P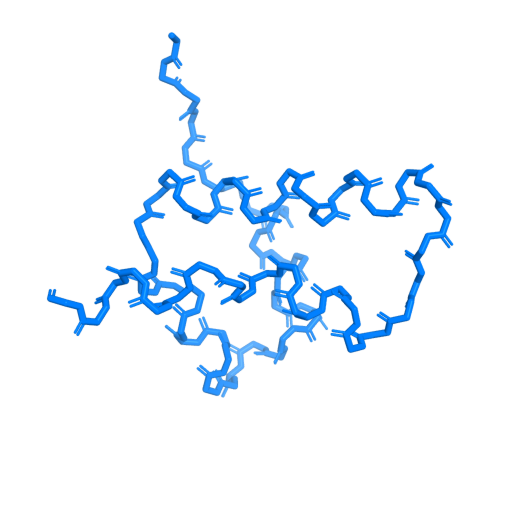rotein AF-A0A7C3FTW2-F1 (afdb_monomer)

Mean predicted aligned error: 4.35 Å

Foldseek 3Di:
DPDPFQDPVLLVVLCVLQPVPHPLNVLLVLDDSVQQVQLSVQLVVCVVVVDDDSVVSSCSSRVCSVVSVD

Sequence (70 aa):
MLRPGVSTEDLALAKSLLGENSPAMALFLRMSAADQQHAIAVLQSLRDRGEDHPALLQAALLHDVGKAMG

Radius of gyration: 11.41 Å; Cα contacts (8 Å, |Δi|>4): 60; chains: 1; bounding box: 27×31×28 Å

Secondary structure (DSSP, 8-state):
--PPS--HHHHHHHHHHH-TTSHHHHHHHHS-HHHHHHHHHHHHHHHHTT---HHHHHHHHHTTGGGGG-

Nearest PDB structures (foldseek):
  7lx8-assembly1_A  TM=4.044E-01  e=8.563E+00  Tequatrovirus T4
  8h2n-assembly4_D  TM=4.275E-01  e=9.097E+00  Oshimavirus P2345

Structure (mmCIF, N/CA/C/O backbone):
data_AF-A0A7C3FTW2-F1
#
_entry.id   AF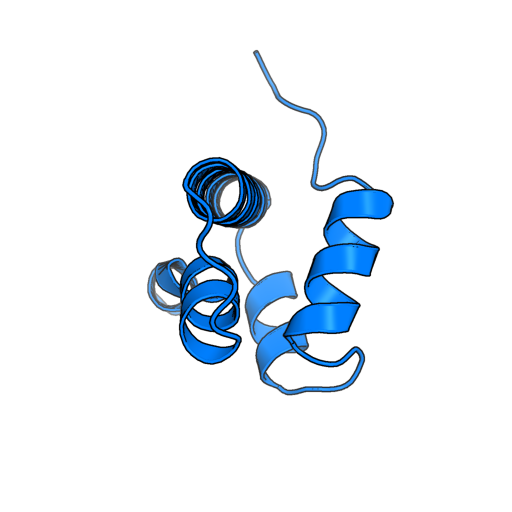-A0A7C3FTW2-F1
#
loop_
_atom_site.group_PDB
_atom_site.id
_atom_site.type_symbol
_atom_site.label_atom_id
_atom_site.label_alt_id
_atom_site.label_comp_id
_atom_site.label_asym_id
_atom_site.label_entity_id
_atom_site.label_seq_id
_atom_site.pdbx_PDB_ins_code
_atom_site.Cartn_x
_atom_site.Cartn_y
_atom_site.Cartn_z
_atom_site.occupancy
_atom_site.B_iso_or_equiv
_atom_site.auth_seq_id
_atom_site.auth_comp_id
_atom_site.auth_asym_id
_atom_site.auth_atom_id
_atom_site.pdbx_PDB_model_num
ATOM 1 N N . MET A 1 1 ? -13.907 16.226 -1.099 1.00 39.56 1 MET A N 1
ATOM 2 C CA . MET A 1 1 ? -13.329 16.115 0.258 1.00 39.56 1 MET A CA 1
ATOM 3 C C . MET A 1 1 ? -11.903 15.614 0.106 1.00 39.56 1 MET A C 1
ATOM 5 O O . MET A 1 1 ? -11.730 14.523 -0.419 1.00 39.56 1 MET A O 1
ATOM 9 N N . LEU A 1 2 ? -10.898 16.417 0.463 1.00 43.81 2 LEU A N 1
ATOM 10 C CA . LEU A 1 2 ? -9.502 15.967 0.503 1.00 43.81 2 LEU A CA 1
ATOM 11 C C . LEU A 1 2 ? -9.373 14.980 1.668 1.00 43.81 2 LEU A C 1
ATOM 13 O O . LEU A 1 2 ? -9.467 15.386 2.825 1.00 43.81 2 LEU A O 1
ATOM 17 N N . ARG A 1 3 ? -9.250 13.682 1.370 1.00 51.84 3 ARG A N 1
ATOM 18 C CA . ARG A 1 3 ? -8.906 12.687 2.391 1.00 51.84 3 ARG A CA 1
ATOM 19 C C . ARG A 1 3 ? -7.477 12.980 2.871 1.00 51.84 3 ARG A C 1
ATOM 21 O O . ARG A 1 3 ? -6.615 13.191 2.014 1.00 51.84 3 ARG A O 1
ATOM 28 N N . PRO A 1 4 ? -7.213 13.005 4.190 1.00 55.97 4 PRO A N 1
ATOM 29 C CA . PRO A 1 4 ? -5.847 13.094 4.702 1.00 55.97 4 PRO A CA 1
ATOM 30 C C . PRO A 1 4 ? -5.020 11.944 4.118 1.00 55.97 4 PRO A C 1
ATOM 32 O O . PRO A 1 4 ? -5.575 10.879 3.848 1.00 55.97 4 PRO A O 1
ATOM 35 N N . GLY A 1 5 ? -3.730 12.182 3.857 1.00 69.38 5 GLY A N 1
ATOM 36 C CA . GLY A 1 5 ? -2.810 11.182 3.297 1.00 69.38 5 GLY A CA 1
ATOM 37 C C . GLY A 1 5 ? -2.831 9.848 4.057 1.00 69.38 5 GLY A C 1
ATOM 38 O O . GLY A 1 5 ? -3.420 9.752 5.131 1.00 69.38 5 GLY A O 1
ATOM 39 N N . VAL A 1 6 ? -2.197 8.819 3.488 1.00 83.31 6 VAL A N 1
ATOM 40 C CA . VAL A 1 6 ? -2.083 7.479 4.098 1.00 83.31 6 VAL A CA 1
ATOM 41 C C . VAL A 1 6 ? -1.722 7.594 5.581 1.00 83.31 6 VAL A C 1
ATOM 43 O O . VAL A 1 6 ? -0.755 8.273 5.934 1.00 83.31 6 VAL A O 1
ATOM 46 N N . SER A 1 7 ? -2.525 6.972 6.448 1.00 90.06 7 SER A N 1
ATOM 47 C CA . SER A 1 7 ? -2.326 7.064 7.893 1.00 90.06 7 SER A CA 1
ATOM 48 C C . SER A 1 7 ? -1.085 6.282 8.341 1.00 90.06 7 SER A C 1
ATOM 50 O O . SER A 1 7 ? -0.536 5.457 7.609 1.00 90.06 7 SER A O 1
ATOM 52 N N . THR A 1 8 ? -0.636 6.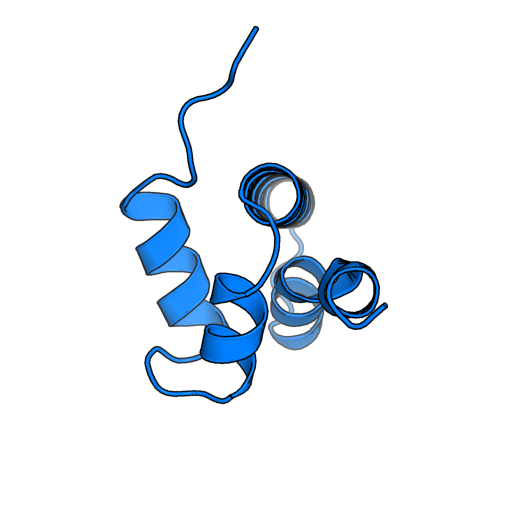504 9.576 1.00 90.50 8 THR A N 1
ATOM 53 C CA . THR A 1 8 ? 0.460 5.716 10.163 1.00 90.50 8 THR A CA 1
ATOM 54 C C . THR A 1 8 ? 0.113 4.231 10.280 1.00 90.50 8 THR A C 1
ATOM 56 O O . THR A 1 8 ? 0.998 3.390 10.134 1.00 90.50 8 THR A O 1
ATOM 59 N N . GLU A 1 9 ? -1.161 3.903 10.511 1.00 92.25 9 GLU A N 1
ATOM 60 C CA . GLU A 1 9 ? -1.657 2.522 10.579 1.00 92.25 9 GLU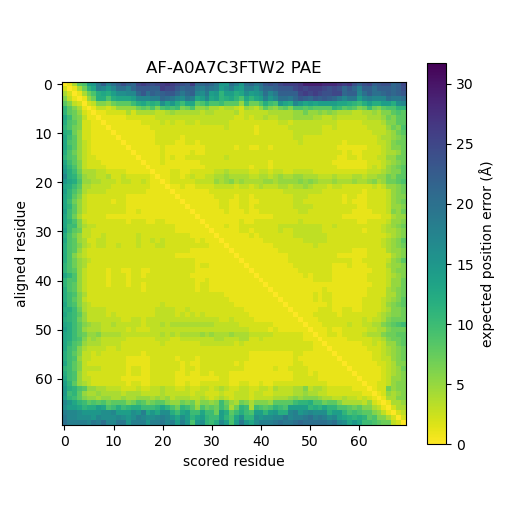 A CA 1
ATOM 61 C C . GLU A 1 9 ? -1.628 1.856 9.203 1.00 92.25 9 GLU A C 1
ATOM 63 O O . GLU A 1 9 ? -1.108 0.750 9.059 1.00 92.25 9 GLU A O 1
ATOM 68 N N . ASP A 1 10 ? -2.090 2.567 8.174 1.00 93.56 10 ASP A N 1
ATOM 69 C CA . ASP A 1 10 ? -2.044 2.094 6.790 1.00 93.56 10 ASP A CA 1
ATOM 70 C C . ASP A 1 10 ? -0.599 1.875 6.321 1.00 93.56 10 ASP A C 1
ATOM 72 O O . ASP A 1 10 ? -0.295 0.898 5.634 1.00 93.56 10 ASP A O 1
ATOM 76 N N . LEU A 1 11 ? 0.319 2.751 6.739 1.00 92.81 11 LEU A N 1
ATOM 77 C CA . LEU A 1 11 ? 1.738 2.608 6.436 1.00 92.81 11 LEU A CA 1
ATOM 78 C C . LEU A 1 11 ? 2.353 1.395 7.147 1.00 92.81 11 LEU A C 1
ATOM 80 O O .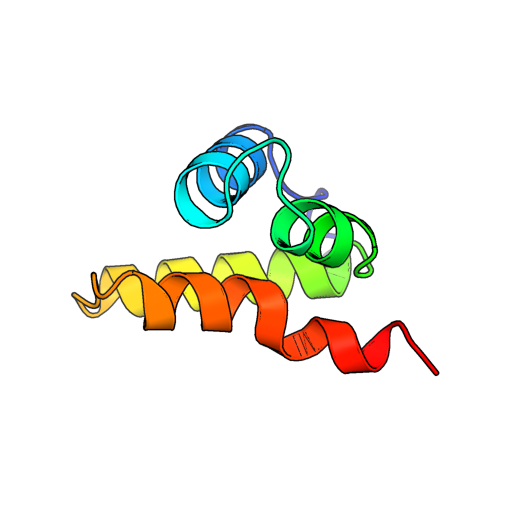 LEU A 1 11 ? 3.121 0.653 6.534 1.00 92.81 11 LEU A O 1
ATOM 84 N N . ALA A 1 12 ? 2.026 1.173 8.422 1.00 94.88 12 ALA A N 1
ATOM 85 C CA . ALA A 1 12 ? 2.472 -0.010 9.158 1.00 94.88 12 ALA A CA 1
ATOM 86 C C . ALA A 1 12 ? 1.940 -1.298 8.513 1.00 94.88 12 ALA A C 1
ATOM 88 O O . ALA A 1 12 ? 2.675 -2.278 8.358 1.00 94.88 12 ALA A O 1
ATOM 89 N N . LEU A 1 13 ? 0.688 -1.269 8.059 1.00 93.75 13 LEU A N 1
ATOM 90 C CA . LEU A 1 13 ? 0.079 -2.360 7.323 1.00 93.75 13 LEU A CA 1
ATOM 91 C C . LEU A 1 13 ? 0.817 -2.639 6.004 1.00 93.75 13 LEU A C 1
ATOM 93 O O . LEU A 1 13 ? 1.226 -3.778 5.767 1.00 93.75 13 LEU A O 1
ATOM 97 N N . ALA A 1 14 ? 1.055 -1.616 5.183 1.00 95.56 14 ALA A N 1
ATOM 98 C CA . ALA A 1 14 ? 1.815 -1.757 3.943 1.00 95.56 14 ALA A CA 1
ATOM 99 C C . ALA A 1 14 ? 3.216 -2.341 4.198 1.00 95.56 14 ALA A C 1
ATOM 101 O O . ALA A 1 14 ? 3.617 -3.290 3.524 1.00 95.56 14 ALA A O 1
ATOM 102 N N . LYS A 1 15 ? 3.921 -1.865 5.235 1.00 96.38 15 LYS A N 1
ATOM 103 C CA . LYS A 1 15 ? 5.226 -2.410 5.648 1.00 96.38 15 LYS A CA 1
ATOM 104 C C . LYS A 1 15 ? 5.156 -3.886 6.033 1.00 96.38 15 LYS A C 1
ATOM 106 O O . LYS A 1 15 ? 6.049 -4.641 5.662 1.00 96.38 15 LYS A O 1
ATOM 111 N N . SER A 1 16 ? 4.115 -4.311 6.752 1.00 96.31 16 SER A N 1
ATOM 112 C CA . SER A 1 16 ? 3.954 -5.719 7.146 1.00 96.31 16 SER A CA 1
ATOM 113 C C . SER A 1 16 ? 3.714 -6.656 5.958 1.00 96.31 16 SER A C 1
ATOM 115 O O . SER A 1 16 ? 4.169 -7.795 5.981 1.00 96.31 16 SER A O 1
ATOM 117 N N . LEU A 1 17 ? 3.035 -6.174 4.912 1.00 96.69 17 LEU A N 1
ATOM 118 C CA . LEU A 1 17 ? 2.695 -6.972 3.734 1.00 96.69 17 LEU A CA 1
ATOM 119 C C . LEU A 1 17 ? 3.805 -6.964 2.681 1.00 96.69 17 LEU A C 1
ATOM 121 O O . LEU A 1 17 ? 4.094 -8.001 2.090 1.00 96.69 17 LEU A O 1
ATOM 125 N N . LEU A 1 18 ? 4.419 -5.806 2.434 1.00 96.69 18 LEU A N 1
ATOM 126 C CA . LEU A 1 18 ? 5.450 -5.633 1.408 1.00 96.69 18 LEU A CA 1
ATOM 127 C C . LEU A 1 18 ? 6.862 -5.900 1.943 1.00 96.69 18 LEU A C 1
ATOM 129 O O . LEU A 1 18 ? 7.768 -6.153 1.152 1.00 96.69 18 LEU A O 1
ATOM 133 N N . GLY A 1 19 ? 7.062 -5.841 3.259 1.00 96.12 19 GLY A N 1
ATOM 134 C CA . GLY A 1 19 ? 8.372 -5.806 3.906 1.00 96.12 19 GLY A CA 1
ATOM 135 C C . GLY A 1 19 ? 8.932 -4.383 3.948 1.00 96.12 19 GLY A C 1
ATOM 136 O O . GLY A 1 19 ? 9.072 -3.735 2.916 1.00 96.12 19 GLY A O 1
ATOM 137 N N . GLU A 1 20 ? 9.290 -3.896 5.138 1.00 92.88 20 GLU A N 1
ATOM 138 C CA . GLU A 1 20 ? 9.666 -2.491 5.371 1.00 92.88 20 GLU A CA 1
ATOM 139 C C . GLU A 1 20 ? 10.791 -1.970 4.460 1.00 92.88 20 GLU A C 1
ATOM 141 O O . GLU A 1 20 ? 10.716 -0.840 3.987 1.00 92.88 20 GLU A O 1
ATOM 146 N N . ASN A 1 21 ? 11.795 -2.803 4.175 1.00 93.81 21 ASN A N 1
ATOM 147 C CA . ASN A 1 21 ? 12.966 -2.439 3.368 1.00 93.81 21 ASN A CA 1
ATOM 148 C C . ASN A 1 21 ? 12.973 -3.107 1.982 1.00 93.81 21 ASN A C 1
ATOM 150 O O . ASN A 1 21 ? 14.036 -3.323 1.398 1.00 93.81 21 ASN A O 1
ATOM 154 N N . SER A 1 22 ? 11.808 -3.498 1.463 1.00 96.00 22 SER A N 1
ATOM 155 C CA . SER A 1 22 ? 11.723 -4.166 0.166 1.00 96.00 22 SER A CA 1
ATOM 156 C C . SER A 1 22 ? 11.628 -3.170 -1.002 1.00 96.00 22 SER A C 1
ATOM 158 O O . SER A 1 22 ? 11.114 -2.057 -0.843 1.00 96.00 22 SER A O 1
ATOM 160 N N . PRO A 1 23 ? 12.036 -3.572 -2.222 1.00 95.69 23 PRO A N 1
ATOM 161 C CA . PRO A 1 23 ? 11.769 -2.791 -3.430 1.00 95.69 23 PRO A CA 1
ATOM 162 C C . PRO A 1 23 ? 10.275 -2.511 -3.640 1.00 95.69 23 PRO A C 1
ATOM 164 O O . PRO A 1 23 ? 9.911 -1.450 -4.135 1.00 95.69 23 PRO A O 1
ATOM 167 N N . ALA A 1 24 ? 9.405 -3.433 -3.222 1.00 95.62 24 ALA A N 1
ATOM 168 C CA . ALA A 1 24 ? 7.959 -3.262 -3.281 1.00 95.62 24 ALA A CA 1
ATOM 169 C C . ALA A 1 24 ? 7.478 -2.105 -2.389 1.00 95.62 24 ALA A C 1
ATOM 171 O O . ALA A 1 24 ? 6.681 -1.281 -2.832 1.00 95.62 24 ALA A O 1
ATOM 172 N N . MET A 1 25 ? 8.009 -1.977 -1.170 1.00 96.75 25 MET A N 1
ATOM 173 C CA . MET A 1 25 ? 7.687 -0.842 -0.303 1.00 96.75 25 MET A CA 1
ATOM 174 C C . MET A 1 25 ? 8.164 0.484 -0.910 1.00 96.75 25 MET A C 1
ATOM 176 O O . MET A 1 25 ? 7.433 1.473 -0.894 1.00 96.75 25 MET A O 1
ATOM 180 N N . ALA A 1 26 ? 9.356 0.501 -1.514 1.00 95.19 26 ALA A N 1
ATOM 181 C CA . ALA A 1 26 ? 9.860 1.683 -2.213 1.00 95.19 26 ALA A CA 1
ATOM 182 C C . ALA A 1 26 ? 8.972 2.084 -3.406 1.00 95.19 26 ALA A C 1
ATOM 184 O O . ALA A 1 26 ? 8.765 3.271 -3.649 1.00 95.19 26 ALA A O 1
ATOM 185 N N . LEU A 1 27 ? 8.423 1.110 -4.136 1.00 95.25 27 LEU A N 1
ATOM 186 C CA . LEU A 1 27 ? 7.473 1.347 -5.223 1.00 95.25 27 LEU A CA 1
ATOM 187 C C . LEU A 1 27 ? 6.149 1.934 -4.718 1.00 95.25 27 LEU A C 1
ATOM 189 O O . LEU A 1 27 ? 5.685 2.927 -5.274 1.00 95.25 27 LEU A O 1
ATOM 193 N N . PHE A 1 28 ? 5.587 1.387 -3.639 1.00 95.12 28 PHE A N 1
ATOM 194 C CA . PHE A 1 28 ? 4.379 1.925 -3.008 1.00 95.12 28 PHE A CA 1
ATOM 195 C C . PHE A 1 28 ? 4.562 3.389 -2.577 1.00 95.12 28 PHE A C 1
ATOM 197 O O . PHE A 1 28 ? 3.734 4.240 -2.888 1.00 95.12 28 PHE A O 1
ATOM 204 N N . LEU A 1 29 ? 5.693 3.719 -1.944 1.00 93.25 29 LEU A N 1
ATOM 205 C CA . LEU A 1 29 ? 5.996 5.088 -1.504 1.00 93.25 29 LEU A CA 1
ATOM 206 C C . LEU A 1 29 ? 6.165 6.094 -2.655 1.00 93.25 29 LEU A C 1
ATOM 208 O O . LEU A 1 29 ? 6.037 7.296 -2.431 1.00 93.25 29 LEU A O 1
ATOM 212 N N . ARG A 1 30 ? 6.456 5.625 -3.875 1.00 92.88 30 ARG A N 1
ATOM 213 C CA . ARG A 1 30 ? 6.578 6.470 -5.076 1.00 92.88 30 ARG A CA 1
ATOM 214 C C . ARG A 1 30 ? 5.240 6.781 -5.743 1.00 92.88 30 ARG A C 1
ATOM 216 O O . ARG A 1 30 ? 5.190 7.689 -6.569 1.00 92.88 30 ARG A O 1
ATOM 223 N N . MET A 1 31 ? 4.182 6.039 -5.423 1.00 91.56 31 MET A N 1
ATOM 224 C CA . MET A 1 31 ? 2.838 6.312 -5.931 1.00 91.56 31 MET A CA 1
ATOM 225 C C . MET A 1 31 ? 2.347 7.672 -5.419 1.00 91.56 31 MET A C 1
ATOM 227 O O . MET A 1 31 ? 2.759 8.121 -4.346 1.00 91.56 31 MET A O 1
ATOM 231 N N . SER A 1 32 ? 1.452 8.333 -6.160 1.00 91.25 32 SER A N 1
ATOM 232 C CA . SER A 1 32 ? 0.845 9.574 -5.671 1.00 91.25 32 SER A CA 1
ATOM 233 C C . SER A 1 32 ? 0.069 9.314 -4.374 1.00 91.25 32 SER A C 1
ATOM 235 O O . SER A 1 32 ? -0.391 8.199 -4.128 1.00 91.25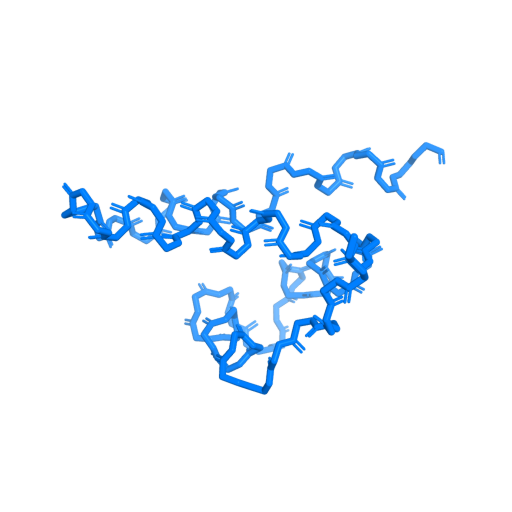 32 SER A O 1
ATOM 237 N N . ALA A 1 33 ? -0.129 10.336 -3.538 1.00 90.00 33 ALA A N 1
ATOM 238 C CA . ALA A 1 33 ? -0.902 10.168 -2.303 1.00 90.00 33 ALA A CA 1
ATOM 239 C C . ALA A 1 33 ? -2.322 9.620 -2.567 1.00 90.00 33 ALA A C 1
ATOM 241 O O . ALA A 1 33 ? -2.830 8.829 -1.774 1.00 90.00 33 ALA A O 1
ATOM 242 N N . ALA A 1 34 ? -2.936 10.004 -3.693 1.00 90.19 34 ALA A N 1
ATOM 243 C CA . ALA A 1 34 ? -4.243 9.503 -4.109 1.00 90.19 34 ALA A CA 1
ATOM 244 C C . ALA A 1 34 ? -4.197 8.012 -4.484 1.00 90.19 34 ALA A C 1
ATOM 246 O O . ALA A 1 34 ? -5.074 7.253 -4.073 1.00 90.19 34 ALA A O 1
ATOM 247 N N . ASP A 1 35 ? -3.157 7.578 -5.198 1.00 92.69 35 ASP A N 1
ATOM 248 C CA . ASP A 1 35 ? -2.997 6.175 -5.593 1.00 92.69 35 ASP A CA 1
ATOM 249 C C . ASP A 1 35 ? -2.666 5.286 -4.388 1.00 92.69 35 ASP A C 1
ATOM 251 O O . ASP A 1 35 ? -3.199 4.185 -4.271 1.00 92.69 35 ASP A O 1
ATOM 255 N N . GLN A 1 36 ? -1.843 5.763 -3.446 1.00 94.31 36 GLN A N 1
ATOM 256 C CA . GLN A 1 36 ? -1.573 5.018 -2.213 1.00 94.31 36 GLN A CA 1
ATOM 257 C C . GLN A 1 36 ? -2.857 4.826 -1.388 1.00 94.31 36 GLN A C 1
ATOM 259 O O . GLN A 1 36 ? -3.138 3.725 -0.919 1.00 94.31 36 GLN A O 1
ATOM 264 N N . GLN A 1 37 ? -3.679 5.874 -1.249 1.00 92.31 37 GLN A N 1
ATOM 265 C CA . GLN A 1 37 ? -4.987 5.782 -0.589 1.00 92.31 37 GLN A CA 1
ATOM 266 C C . GLN A 1 37 ? -5.927 4.814 -1.311 1.00 92.31 37 GLN A C 1
ATOM 268 O O . GLN A 1 37 ? -6.634 4.039 -0.665 1.00 92.31 37 GLN A O 1
ATOM 273 N N . HIS A 1 38 ? -5.958 4.871 -2.644 1.00 94.12 38 HIS A N 1
ATOM 274 C CA . HIS A 1 38 ? -6.764 3.964 -3.448 1.00 94.12 38 HIS A CA 1
ATOM 275 C C . HIS A 1 38 ? -6.351 2.509 -3.206 1.00 94.12 38 HIS A C 1
ATOM 277 O O . HIS A 1 38 ? -7.201 1.674 -2.903 1.00 94.12 38 HIS A O 1
ATOM 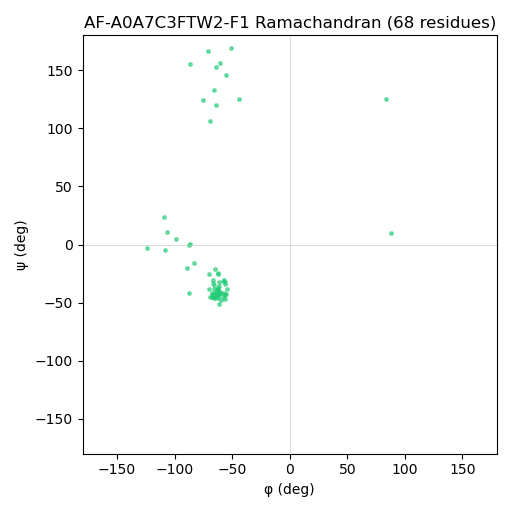283 N N . ALA A 1 39 ? -5.050 2.227 -3.240 1.00 95.56 39 ALA A N 1
ATOM 284 C CA . ALA A 1 39 ? -4.501 0.901 -3.001 1.00 95.56 39 ALA A CA 1
ATOM 285 C C . ALA A 1 39 ? -4.834 0.363 -1.594 1.00 95.56 39 ALA A C 1
ATOM 287 O O . ALA A 1 39 ? -5.235 -0.792 -1.455 1.00 95.56 39 ALA A O 1
ATOM 288 N N . ILE A 1 40 ? -4.761 1.207 -0.557 1.00 96.06 40 ILE A N 1
ATOM 289 C CA . ILE A 1 40 ? -5.183 0.850 0.808 1.00 96.06 40 ILE A CA 1
ATOM 290 C C . ILE A 1 40 ? -6.684 0.541 0.878 1.00 96.06 40 ILE A C 1
ATOM 292 O O . ILE A 1 40 ? -7.075 -0.452 1.488 1.00 96.06 40 ILE A O 1
ATOM 296 N N . ALA A 1 41 ? -7.530 1.342 0.227 1.00 95.19 41 ALA A N 1
ATOM 297 C CA . ALA A 1 41 ? -8.971 1.095 0.204 1.00 95.19 41 ALA A CA 1
ATOM 298 C C . ALA A 1 41 ? -9.317 -0.232 -0.498 1.00 95.19 41 ALA A C 1
ATOM 300 O O . ALA A 1 41 ? -10.193 -0.967 -0.040 1.00 95.19 41 ALA A O 1
ATOM 301 N N . VAL A 1 42 ? -8.605 -0.571 -1.580 1.00 96.25 42 VAL A N 1
ATOM 302 C CA . VAL A 1 42 ? -8.741 -1.869 -2.261 1.00 96.25 42 VAL A CA 1
ATOM 303 C C . VAL A 1 42 ? -8.295 -3.008 -1.343 1.00 96.25 42 VAL A C 1
ATOM 305 O O . VAL A 1 42 ? -9.022 -3.989 -1.201 1.00 96.25 42 VAL A O 1
ATOM 308 N N . LEU A 1 43 ? -7.149 -2.868 -0.669 1.00 96.62 43 LEU A N 1
ATOM 309 C CA . LEU A 1 43 ? -6.657 -3.848 0.302 1.00 96.62 43 LEU A CA 1
ATOM 310 C C . LEU A 1 43 ? -7.679 -4.116 1.420 1.00 96.62 43 LEU A C 1
ATOM 312 O O . LEU A 1 43 ? -7.937 -5.273 1.753 1.00 96.62 43 LEU A O 1
ATOM 316 N N . GLN A 1 44 ? -8.261 -3.061 1.995 1.00 95.25 44 GLN A N 1
ATOM 317 C CA . GLN A 1 44 ? -9.289 -3.167 3.034 1.00 95.25 44 GLN A CA 1
ATOM 318 C C . GLN A 1 44 ? -10.535 -3.881 2.500 1.00 95.25 44 GLN A C 1
ATOM 320 O O . GLN A 1 44 ? -10.992 -4.840 3.111 1.00 95.25 44 GLN A O 1
ATOM 325 N N . SER A 1 45 ? -11.012 -3.509 1.308 1.00 96.69 45 SER A N 1
ATOM 326 C CA . SER A 1 45 ? -12.166 -4.167 0.691 1.00 96.69 45 SER A CA 1
ATOM 327 C C . SER A 1 45 ? -11.937 -5.658 0.420 1.00 96.69 45 SER A C 1
ATOM 329 O O . SER A 1 45 ? -12.875 -6.442 0.549 1.00 96.69 45 SER A O 1
ATOM 331 N N . LEU A 1 46 ? -10.718 -6.067 0.054 1.00 96.75 46 LEU A N 1
ATOM 332 C CA . LEU A 1 46 ? -10.371 -7.482 -0.117 1.00 96.75 46 LEU A CA 1
ATOM 333 C C . LEU A 1 46 ? -10.433 -8.232 1.218 1.00 96.75 46 LEU A C 1
ATOM 335 O O . LEU A 1 46 ? -11.064 -9.284 1.303 1.00 96.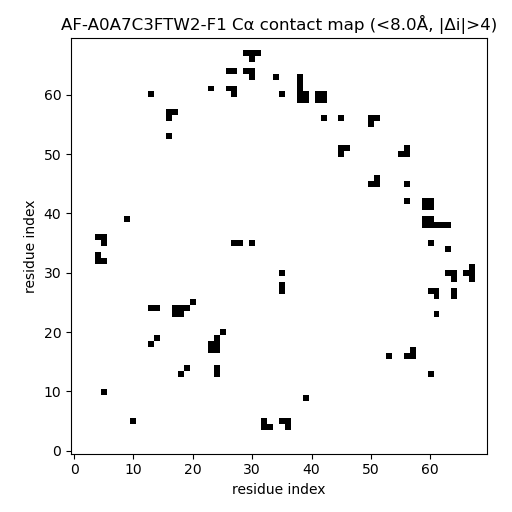75 46 LEU A O 1
ATOM 339 N N . ARG A 1 47 ? -9.862 -7.655 2.277 1.00 95.50 47 ARG A N 1
ATOM 340 C CA . ARG A 1 47 ? -9.912 -8.239 3.626 1.00 95.50 47 ARG A CA 1
ATOM 341 C C . ARG A 1 47 ? -11.328 -8.341 4.176 1.00 95.50 47 ARG A C 1
ATOM 343 O O . ARG A 1 47 ? -11.675 -9.373 4.740 1.00 95.50 47 ARG A O 1
ATOM 350 N N . ASP A 1 48 ? -12.159 -7.327 3.951 1.00 96.75 48 ASP A N 1
ATOM 351 C CA . ASP A 1 48 ? -13.573 -7.334 4.349 1.00 96.75 48 ASP A CA 1
ATOM 352 C C . ASP A 1 48 ? -14.367 -8.447 3.645 1.00 96.75 48 ASP A C 1
ATOM 354 O O . ASP A 1 48 ? -15.380 -8.922 4.157 1.00 96.75 48 ASP A O 1
ATOM 358 N N . ARG A 1 49 ? -13.897 -8.896 2.474 1.00 96.88 49 ARG A N 1
ATOM 359 C CA . ARG A 1 49 ? -14.454 -10.038 1.731 1.00 96.88 49 ARG A CA 1
ATOM 360 C C . ARG A 1 49 ? -13.864 -11.386 2.161 1.00 96.88 49 ARG A C 1
ATOM 362 O O . ARG A 1 49 ? -14.275 -12.407 1.618 1.00 96.88 49 ARG A O 1
ATOM 369 N N . GLY A 1 50 ? -12.949 -11.397 3.129 1.00 97.38 50 GLY A N 1
ATOM 370 C CA . GLY A 1 50 ? -12.297 -12.598 3.653 1.00 97.38 50 GLY A CA 1
ATOM 371 C C . GLY A 1 50 ? -11.034 -13.020 2.901 1.00 97.38 50 GLY A C 1
ATOM 372 O O . GLY A 1 50 ? -10.525 -14.105 3.161 1.00 97.38 50 GLY A O 1
ATOM 373 N N . GLU A 1 51 ? -10.518 -12.194 1.988 1.00 97.38 51 GLU A N 1
ATOM 374 C CA . GLU A 1 51 ? -9.276 -12.494 1.276 1.00 97.38 51 GLU A CA 1
ATOM 375 C C . GLU A 1 51 ? -8.061 -12.266 2.186 1.00 97.38 51 GLU A C 1
ATOM 377 O O . GLU A 1 51 ? -7.843 -11.163 2.698 1.00 97.38 51 GLU A O 1
ATOM 382 N 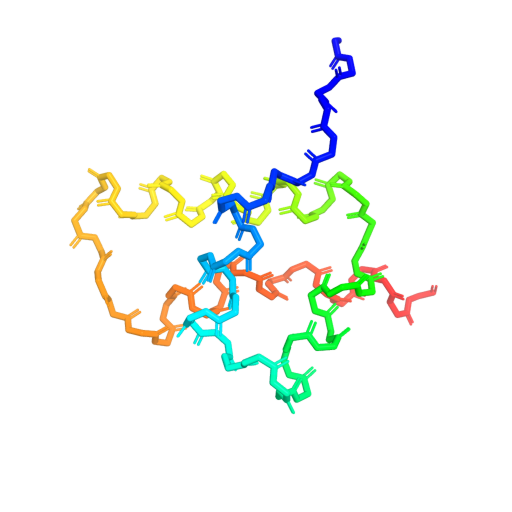N . ASP A 1 52 ? -7.233 -13.294 2.352 1.00 95.38 52 ASP A N 1
ATOM 383 C CA . ASP A 1 52 ? -6.025 -13.256 3.184 1.00 95.38 52 ASP A CA 1
ATOM 384 C C . ASP A 1 52 ? -4.745 -13.636 2.425 1.00 95.38 52 ASP A C 1
ATOM 386 O O . ASP A 1 52 ? -3.642 -13.555 2.973 1.00 95.38 52 ASP A O 1
ATOM 390 N N . HIS A 1 53 ? -4.870 -14.009 1.148 1.00 97.00 53 HIS A N 1
ATOM 391 C CA . HIS A 1 53 ? -3.753 -14.537 0.385 1.00 97.00 53 HIS A CA 1
ATOM 392 C C . HIS A 1 53 ? -2.644 -13.478 0.216 1.00 97.00 53 HIS A C 1
ATOM 394 O O . HIS A 1 53 ? -2.887 -12.437 -0.406 1.00 97.00 53 HIS A O 1
ATOM 400 N N . PRO A 1 54 ? -1.405 -13.722 0.694 1.00 93.56 54 PRO A N 1
ATOM 401 C CA . PRO A 1 54 ? -0.366 -12.693 0.738 1.00 93.56 54 PRO A CA 1
ATOM 402 C C . PRO A 1 54 ? -0.080 -12.045 -0.618 1.00 93.56 54 PRO A C 1
ATOM 404 O O . PRO A 1 54 ? 0.010 -10.823 -0.704 1.00 93.56 54 PRO A O 1
ATOM 407 N N . ALA A 1 55 ? -0.008 -12.837 -1.691 1.00 95.50 55 ALA A N 1
ATOM 408 C CA . ALA A 1 55 ? 0.264 -12.311 -3.028 1.00 95.50 55 ALA A CA 1
ATOM 409 C C . ALA A 1 55 ? -0.866 -11.405 -3.546 1.00 95.50 55 ALA A C 1
ATOM 411 O O . ALA A 1 55 ? -0.595 -10.403 -4.204 1.00 95.50 55 ALA A O 1
ATOM 412 N N . LEU A 1 56 ? -2.124 -11.712 -3.211 1.00 96.81 56 LEU A N 1
ATOM 413 C CA . LEU A 1 56 ? -3.277 -10.892 -3.586 1.00 96.81 56 LEU A CA 1
ATOM 414 C C . LEU A 1 56 ? -3.248 -9.544 -2.854 1.00 96.81 56 LEU A C 1
ATOM 416 O O . LEU A 1 56 ? -3.422 -8.494 -3.473 1.00 96.81 56 LEU A O 1
ATOM 420 N N . LEU A 1 57 ? -2.964 -9.562 -1.550 1.00 97.19 57 LEU A N 1
ATOM 421 C CA . LEU A 1 57 ? -2.870 -8.348 -0.739 1.00 97.19 57 LEU A CA 1
ATOM 422 C C . LEU A 1 57 ? -1.684 -7.462 -1.161 1.00 97.19 57 LEU A C 1
ATOM 424 O O . LEU A 1 57 ? -1.811 -6.240 -1.216 1.00 97.19 57 LEU A O 1
ATOM 428 N N . GLN A 1 58 ? -0.545 -8.063 -1.514 1.00 96.88 58 GLN A N 1
ATOM 429 C CA . GLN A 1 58 ? 0.601 -7.340 -2.076 1.00 96.88 58 GLN A CA 1
ATOM 430 C C . GLN A 1 58 ? 0.277 -6.739 -3.451 1.00 96.88 58 GLN A C 1
ATOM 432 O O . GLN A 1 58 ? 0.613 -5.583 -3.708 1.00 96.88 58 GLN A O 1
ATOM 437 N N . ALA A 1 59 ? -0.405 -7.488 -4.325 1.00 96.31 59 ALA A N 1
ATOM 438 C CA . ALA A 1 59 ? -0.817 -6.996 -5.637 1.00 96.31 59 ALA A CA 1
ATOM 439 C C . ALA A 1 59 ? -1.767 -5.796 -5.520 1.00 96.31 59 ALA A C 1
ATOM 441 O O . ALA A 1 59 ? -1.583 -4.810 -6.228 1.00 96.31 59 ALA A O 1
ATOM 442 N N . ALA A 1 60 ? -2.720 -5.830 -4.583 1.00 96.75 60 ALA A N 1
ATOM 443 C CA . ALA A 1 60 ? -3.623 -4.710 -4.318 1.00 96.75 60 ALA A CA 1
ATOM 444 C C . ALA A 1 60 ? -2.871 -3.414 -3.972 1.00 96.75 60 ALA A C 1
ATOM 446 O O . ALA A 1 60 ? -3.205 -2.347 -4.492 1.00 96.75 60 ALA A O 1
ATOM 447 N N . LEU A 1 61 ? -1.817 -3.521 -3.155 1.00 96.56 61 LEU A N 1
ATOM 448 C CA . LEU A 1 61 ? -0.978 -2.388 -2.762 1.00 96.56 61 LEU A CA 1
ATOM 449 C C . LEU A 1 61 ? -0.172 -1.790 -3.925 1.00 96.56 61 LEU A C 1
ATOM 451 O O . LEU A 1 61 ? 0.102 -0.596 -3.916 1.00 96.56 61 LEU A O 1
ATOM 455 N N . LEU A 1 62 ? 0.212 -2.598 -4.916 1.00 96.38 62 LEU A N 1
ATOM 456 C CA . LEU A 1 62 ? 1.136 -2.191 -5.982 1.00 96.38 62 LEU A CA 1
ATOM 457 C C . LEU A 1 62 ? 0.477 -1.998 -7.352 1.00 96.38 62 LEU A C 1
ATOM 459 O O . LEU A 1 62 ? 1.163 -1.587 -8.285 1.00 96.38 62 LEU A O 1
ATOM 463 N N . HIS A 1 63 ? -0.815 -2.297 -7.503 1.00 93.44 63 HIS A N 1
ATOM 464 C CA . HIS A 1 63 ? -1.458 -2.418 -8.819 1.00 93.44 63 HIS A CA 1
ATOM 465 C C . HIS A 1 63 ? -1.339 -1.160 -9.698 1.00 93.44 63 HIS A C 1
ATOM 467 O O . HIS A 1 63 ? -1.243 -1.269 -10.918 1.00 93.44 63 HIS A O 1
ATOM 473 N N . ASP A 1 64 ? -1.284 0.019 -9.077 1.00 91.38 64 ASP A N 1
ATOM 474 C CA . ASP A 1 64 ? -1.234 1.312 -9.760 1.00 91.38 64 ASP A CA 1
ATOM 475 C C . ASP A 1 64 ? 0.176 1.911 -9.880 1.00 91.38 64 ASP A C 1
ATOM 477 O O . ASP A 1 64 ? 0.345 3.000 -10.429 1.00 91.38 64 ASP A O 1
ATOM 481 N N . VAL A 1 65 ? 1.221 1.190 -9.456 1.00 88.44 65 VAL A N 1
ATOM 482 C CA . VAL A 1 65 ? 2.613 1.668 -9.548 1.00 88.44 65 VAL A CA 1
ATOM 483 C C . VAL A 1 65 ? 3.033 2.011 -10.983 1.00 88.44 65 VAL A C 1
ATOM 485 O O . VAL A 1 65 ? 3.814 2.937 -11.202 1.00 88.44 65 VAL A O 1
ATOM 488 N N . GLY A 1 66 ? 2.483 1.310 -11.980 1.00 79.06 66 GLY A N 1
ATOM 489 C CA . GLY A 1 66 ? 2.772 1.554 -13.394 1.00 79.06 66 GLY A CA 1
ATOM 490 C C . GLY A 1 66 ? 2.351 2.947 -13.876 1.00 79.06 66 GLY A C 1
ATOM 491 O O . GLY A 1 66 ? 2.968 3.473 -14.798 1.00 79.06 66 GLY A O 1
ATOM 492 N N . LYS A 1 67 ? 1.368 3.583 -13.222 1.00 75.81 67 LYS A N 1
ATOM 493 C CA . LYS A 1 67 ? 0.922 4.952 -13.541 1.00 75.81 67 LYS A CA 1
ATOM 494 C C . LYS A 1 67 ? 1.960 6.011 -13.157 1.00 75.81 67 LYS A C 1
ATOM 496 O O . LYS A 1 67 ? 1.990 7.075 -13.761 1.00 75.81 67 LYS A O 1
ATOM 501 N N . ALA A 1 68 ? 2.825 5.712 -12.184 1.00 62.12 68 ALA A N 1
ATOM 502 C CA . ALA A 1 68 ? 3.856 6.623 -11.686 1.00 62.12 68 ALA A CA 1
ATOM 503 C C . ALA A 1 68 ? 5.183 6.559 -12.473 1.00 62.12 68 ALA A C 1
ATOM 505 O O . ALA A 1 68 ? 6.132 7.258 -12.121 1.00 62.12 68 ALA A O 1
ATOM 506 N N . MET A 1 69 ? 5.285 5.701 -13.498 1.00 58.22 69 MET A N 1
ATOM 507 C CA . MET A 1 69 ? 6.491 5.549 -14.330 1.00 58.22 69 MET A CA 1
ATOM 508 C C . MET A 1 69 ? 6.358 6.151 -15.742 1.00 58.22 69 MET A C 1
ATOM 510 O O . MET A 1 69 ? 7.218 5.888 -16.582 1.00 58.22 69 MET A O 1
ATOM 514 N N . GLY A 1 70 ? 5.293 6.919 -15.997 1.00 47.12 70 GLY A N 1
ATOM 515 C CA . GLY A 1 70 ? 5.076 7.672 -17.239 1.00 47.12 70 GLY A CA 1
ATOM 516 C C . GLY A 1 70 ? 5.622 9.090 -17.181 1.00 47.12 70 GLY A C 1
ATOM 517 O O . GLY A 1 70 ? 5.538 9.703 -16.094 1.00 47.12 70 GLY A O 1
#

pLDDT: mean 89.35, std 13.77, range [39.56, 97.38]

Solvent-accessible surface area (backbone atoms only — not comparable to full-atom values): 4082 Å² total; per-residue (Å²): 130,88,74,78,66,74,46,74,65,57,49,52,50,49,30,72,66,45,34,75,88,30,73,60,34,57,46,41,72,63,33,53,64,68,54,44,42,50,17,50,52,50,36,50,56,40,44,77,72,69,56,76,54,65,70,58,51,41,43,39,51,45,70,65,42,72,71,65,76,114